Protein AF-A0A9X8ZZ91-F1 (afdb_monomer)

Radius of gyration: 19.96 Å; Cα contacts (8 Å, |Δi|>4): 6; chains: 1; bounding box: 46×43×44 Å

Sequence (71 aa):
MQVKDQLSSLQPYKPGKSPEQMKEVYGDHLFVKLASNENPFGCSPRVLEELQNSWLEHALYPDGGATTLRQ

Organism: Bacillus cereus (NCBI:txid1396)

Solvent-accessible surface area (backbone atoms only — not comparable to full-atom values): 5119 Å² total; per-residue (Å²): 136,89,75,66,72,83,57,73,80,56,75,82,86,77,81,79,77,50,75,66,58,45,34,75,76,70,42,96,64,93,81,84,90,81,87,74,86,70,62,92,81,60,75,58,70,72,55,56,55,46,58,70,73,48,59,80,57,72,83,50,83,74,70,89,77,45,60,82,83,75,109

pLDDT: mean 88.87, std 6.44, range [65.06, 97.0]

Secondary structure (DSSP, 8-state):
-PPPGGGTTPPPP-PPPPHHHHHHHH-SPPP---SS---TT-S-HHHHHHHHH-GGGGGSPP-TT-HHHH-

InterPro domains:
  IPR015421 Pyridoxal phosphate-dependent transferase, major domain [G3DSA:3.40.640.10] (43-71)
  IPR015422 Pyridoxal phosphate-dependent transferase, small domain [G3DSA:3.90.1150.10] (6-42)
  IPR015424 Pyridoxal phosphate-dependent transferase [SSF53383] (4-71)

Mean predicted aligned error: 6.44 Å

Structure (mmCIF, N/CA/C/O backbone):
data_AF-A0A9X8ZZ91-F1
#
_entry.id   AF-A0A9X8ZZ91-F1
#
loop_
_atom_site.group_PDB
_atom_site.id
_atom_site.type_symbol
_atom_site.label_atom_id
_atom_site.label_alt_id
_atom_site.label_comp_id
_atom_site.label_asym_id
_atom_site.label_entity_id
_atom_site.label_seq_id
_atom_site.pdbx_PDB_ins_code
_atom_site.Cartn_x
_atom_site.Cartn_y
_atom_site.Cartn_z
_atom_site.occupancy
_atom_site.B_iso_or_equiv
_atom_site.auth_seq_id
_atom_site.auth_comp_id
_atom_site.auth_asym_id
_atom_site.auth_atom_id
_atom_site.pdbx_PDB_model_num
ATOM 1 N N . MET A 1 1 ? 4.795 -27.926 -17.748 1.00 76.69 1 MET A N 1
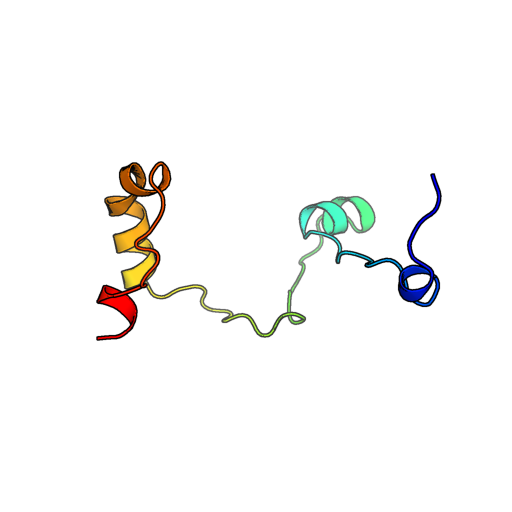ATOM 2 C CA . MET A 1 1 ? 3.618 -27.162 -17.283 1.00 76.69 1 MET A CA 1
ATOM 3 C C . MET A 1 1 ? 3.096 -26.370 -18.470 1.00 76.69 1 MET A C 1
ATOM 5 O O . MET A 1 1 ? 3.863 -25.592 -19.018 1.00 76.69 1 MET A O 1
ATOM 9 N N . GLN A 1 2 ? 1.867 -26.620 -18.924 1.00 87.12 2 GLN A N 1
ATOM 10 C CA . GLN A 1 2 ? 1.226 -25.772 -19.934 1.00 87.12 2 GLN A CA 1
ATOM 11 C C . GLN A 1 2 ? 0.495 -24.633 -19.223 1.00 87.12 2 GLN A C 1
ATOM 13 O O . GLN A 1 2 ? -0.293 -24.870 -18.309 1.00 87.12 2 GLN A O 1
ATOM 18 N N . VAL A 1 3 ? 0.804 -23.403 -19.618 1.00 90.75 3 VAL A N 1
ATOM 19 C CA . VAL A 1 3 ? 0.128 -22.180 -19.170 1.00 90.75 3 VAL A CA 1
ATOM 20 C C . VAL A 1 3 ? -0.965 -21.808 -20.166 1.00 90.75 3 VAL A C 1
ATOM 22 O O . VAL A 1 3 ? -0.901 -22.190 -21.329 1.00 90.75 3 VAL A O 1
ATOM 25 N N . LYS A 1 4 ? -1.978 -21.075 -19.698 1.00 94.31 4 LYS A N 1
ATOM 26 C CA . LYS A 1 4 ? -3.087 -20.599 -20.534 1.00 94.31 4 LYS A CA 1
ATOM 27 C C . LYS A 1 4 ? -2.578 -19.655 -21.630 1.00 94.31 4 LYS A C 1
ATOM 29 O O . LYS A 1 4 ? -1.819 -18.736 -21.325 1.00 94.31 4 LYS A O 1
ATOM 34 N N . ASP A 1 5 ? -3.061 -19.822 -22.860 1.00 94.19 5 ASP A N 1
ATOM 35 C CA . ASP A 1 5 ? -2.619 -19.048 -24.032 1.00 94.19 5 ASP A CA 1
ATOM 36 C C . ASP A 1 5 ? -2.787 -17.533 -23.855 1.00 94.19 5 ASP A C 1
ATOM 38 O O . ASP A 1 5 ? -1.964 -16.755 -24.329 1.00 94.19 5 ASP A O 1
ATOM 42 N N . GLN A 1 6 ? -3.793 -17.097 -23.094 1.00 94.44 6 GLN A N 1
ATOM 43 C CA . GLN A 1 6 ? -4.041 -15.686 -22.777 1.00 94.44 6 GLN A CA 1
ATOM 44 C C . GLN A 1 6 ? -2.866 -15.012 -22.051 1.00 94.44 6 GLN A C 1
ATOM 46 O O . GLN A 1 6 ? -2.748 -13.791 -22.080 1.00 94.44 6 GLN A O 1
ATOM 51 N N . LEU A 1 7 ? -2.001 -15.787 -21.387 1.00 93.25 7 LEU A N 1
ATOM 52 C CA . LEU A 1 7 ? -0.821 -15.255 -20.705 1.00 93.25 7 LEU A CA 1
ATOM 53 C C . LEU A 1 7 ? 0.347 -15.001 -21.665 1.00 93.25 7 LEU A C 1
ATOM 55 O O . LEU A 1 7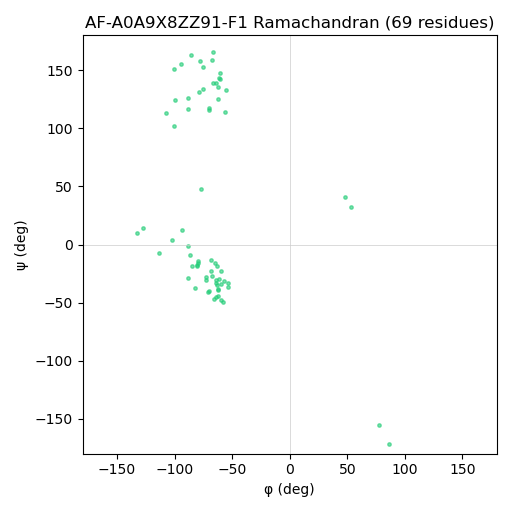 ? 1.246 -14.241 -21.322 1.00 93.25 7 LEU A O 1
ATOM 59 N N . SER A 1 8 ? 0.342 -15.602 -22.860 1.00 91.00 8 SER A N 1
ATOM 60 C CA . SER A 1 8 ? 1.466 -15.523 -23.805 1.00 91.00 8 SER A CA 1
ATOM 61 C C . SER A 1 8 ? 1.682 -14.119 -24.378 1.00 91.00 8 SER A C 1
ATOM 63 O O . SER A 1 8 ? 2.808 -13.756 -24.709 1.00 91.00 8 SER A O 1
ATOM 65 N N . SER A 1 9 ? 0.622 -13.309 -24.453 1.00 93.00 9 SER A N 1
ATOM 66 C CA . SER A 1 9 ? 0.691 -11.918 -24.907 1.00 93.00 9 SER A CA 1
ATOM 67 C C . SER A 1 9 ? 1.020 -10.923 -23.792 1.00 93.00 9 SER A C 1
ATOM 69 O O . SER A 1 9 ? 1.230 -9.744 -24.077 1.00 93.00 9 SER A O 1
ATOM 71 N N . LEU A 1 10 ? 1.030 -11.349 -22.523 1.00 94.38 10 LEU A N 1
ATOM 72 C CA . LEU A 1 10 ? 1.290 -10.449 -21.404 1.00 94.38 10 LEU A CA 1
ATOM 73 C C . LEU A 1 10 ? 2.787 -10.174 -21.278 1.00 94.38 10 LEU A C 1
ATOM 75 O O . LEU A 1 10 ? 3.613 -11.084 -21.237 1.00 94.38 10 LEU A O 1
ATOM 79 N N . GLN A 1 11 ? 3.135 -8.896 -21.164 1.00 92.75 11 GLN A N 1
ATOM 80 C CA . GLN A 1 11 ? 4.490 -8.502 -20.805 1.00 92.75 11 GLN A CA 1
ATOM 81 C C . GLN A 1 11 ? 4.708 -8.747 -19.306 1.00 92.75 11 GLN A C 1
ATOM 83 O O . GLN A 1 11 ? 3.858 -8.346 -18.504 1.00 92.75 11 GLN A O 1
ATOM 88 N N . PRO A 1 12 ? 5.832 -9.365 -18.900 1.00 91.56 12 PRO A N 1
ATOM 89 C CA . PRO A 1 12 ? 6.157 -9.515 -17.490 1.00 91.56 12 PRO A CA 1
ATOM 90 C C . PRO A 1 12 ? 6.173 -8.162 -16.779 1.00 91.56 12 PRO A C 1
ATOM 92 O O . PRO A 1 12 ? 6.787 -7.202 -17.256 1.00 91.56 12 PRO A O 1
ATOM 95 N N . TYR A 1 13 ? 5.515 -8.096 -15.622 1.00 92.50 13 TYR A N 1
ATOM 96 C CA . TYR A 1 13 ? 5.543 -6.906 -14.783 1.00 92.50 13 TYR A CA 1
ATOM 97 C C . TYR A 1 13 ? 6.974 -6.639 -14.314 1.00 92.50 13 TYR A C 1
ATOM 99 O O . TYR A 1 13 ? 7.619 -7.504 -13.720 1.00 92.50 13 TYR A O 1
ATOM 107 N N . LYS A 1 14 ? 7.466 -5.429 -14.580 1.00 88.38 14 LYS A N 1
ATOM 108 C CA . LYS A 1 14 ? 8.757 -4.957 -14.083 1.00 88.38 14 LYS A CA 1
ATOM 109 C C . LYS A 1 14 ? 8.488 -4.062 -12.875 1.00 88.38 14 LYS A C 1
ATOM 111 O O . LYS A 1 14 ? 8.074 -2.920 -13.083 1.00 88.38 14 LYS A O 1
ATOM 116 N N . PRO A 1 15 ? 8.671 -4.551 -11.637 1.00 85.88 15 PRO A N 1
ATOM 117 C CA . PRO A 1 15 ? 8.496 -3.706 -10.467 1.00 85.88 15 PRO A CA 1
ATOM 118 C C . PRO A 1 15 ? 9.478 -2.534 -10.517 1.00 85.88 15 PRO A C 1
ATOM 120 O O . PRO A 1 15 ? 10.624 -2.679 -10.95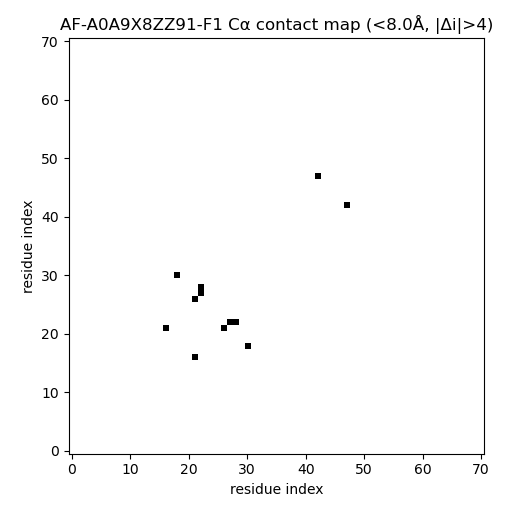3 1.00 85.88 15 PRO A O 1
ATOM 123 N N . GLY A 1 16 ? 9.021 -1.365 -10.068 1.00 82.88 16 GLY A N 1
ATOM 124 C CA . GLY A 1 16 ? 9.911 -0.237 -9.824 1.00 82.88 16 GLY A CA 1
ATOM 125 C C . GLY A 1 16 ? 10.959 -0.603 -8.773 1.00 82.88 16 GLY A C 1
ATOM 126 O O . GLY A 1 16 ? 10.687 -1.392 -7.868 1.00 82.88 16 GLY A O 1
ATOM 127 N N . LYS A 1 17 ? 12.158 -0.029 -8.898 1.00 83.44 17 LYS A N 1
ATOM 128 C CA . LYS A 1 17 ? 13.200 -0.185 -7.880 1.00 83.44 17 LYS A CA 1
ATOM 129 C C . LYS A 1 17 ? 12.768 0.506 -6.589 1.00 83.44 17 LYS A C 1
ATOM 131 O O . LYS A 1 17 ? 12.234 1.617 -6.633 1.00 83.44 17 LYS A O 1
ATOM 136 N N . SER A 1 18 ? 13.027 -0.133 -5.455 1.00 84.12 18 SER A N 1
ATOM 137 C CA . SER A 1 18 ? 12.857 0.502 -4.151 1.00 84.12 18 SER A CA 1
ATOM 138 C C . SER A 1 18 ? 13.889 1.626 -3.959 1.00 84.12 18 SER A C 1
ATOM 140 O O . SER A 1 18 ? 14.929 1.629 -4.629 1.00 84.12 18 SER A O 1
ATOM 142 N N . PRO A 1 19 ? 13.648 2.587 -3.051 1.00 79.94 19 PRO A N 1
ATOM 143 C CA . PRO A 1 19 ? 14.645 3.601 -2.710 1.00 79.94 19 PRO A CA 1
ATOM 144 C C . PRO A 1 19 ? 15.998 3.000 -2.300 1.00 79.94 19 PRO A C 1
ATOM 146 O O . PRO A 1 19 ? 17.042 3.534 -2.663 1.00 79.94 19 PRO A O 1
ATOM 149 N N . GLU A 1 20 ? 15.994 1.865 -1.604 1.00 84.19 20 GLU A N 1
ATOM 150 C CA . GLU A 1 20 ? 17.196 1.134 -1.183 1.00 84.19 20 GLU A CA 1
ATOM 151 C C . GLU A 1 20 ? 17.953 0.581 -2.395 1.00 84.19 20 GLU A C 1
ATOM 153 O O . GLU A 1 20 ? 19.151 0.812 -2.536 1.00 84.19 20 GLU A O 1
ATOM 158 N N . GLN A 1 21 ? 17.243 -0.051 -3.334 1.00 87.50 21 GLN A N 1
ATOM 159 C CA . GLN A 1 21 ? 17.830 -0.552 -4.583 1.00 87.50 21 GLN A CA 1
ATOM 160 C C . GLN A 1 21 ? 18.380 0.579 -5.462 1.00 87.50 21 GLN A C 1
ATOM 162 O O . GLN A 1 21 ? 19.328 0.388 -6.222 1.00 87.50 21 GLN A O 1
ATOM 167 N N . MET A 1 22 ? 17.785 1.770 -5.390 1.00 84.94 22 MET A N 1
ATOM 168 C CA . MET A 1 22 ? 18.311 2.951 -6.073 1.00 84.94 22 MET A CA 1
ATOM 169 C C . MET A 1 22 ? 19.607 3.441 -5.414 1.00 84.94 22 MET A C 1
ATOM 171 O O . MET A 1 22 ? 20.547 3.776 -6.132 1.00 84.94 22 MET A O 1
ATOM 175 N N . LYS A 1 23 ? 19.704 3.421 -4.080 1.00 85.50 23 LYS A N 1
ATOM 176 C CA . LYS A 1 23 ? 20.946 3.763 -3.365 1.00 85.50 23 LYS A CA 1
ATOM 177 C C . LYS A 1 23 ? 22.092 2.810 -3.691 1.00 85.50 23 LYS A C 1
ATOM 179 O O . LYS A 1 23 ? 23.208 3.266 -3.887 1.00 85.50 23 LYS A O 1
ATOM 184 N N . GLU A 1 24 ? 21.837 1.511 -3.821 1.00 87.56 24 GLU A N 1
ATOM 185 C CA . GLU A 1 24 ? 22.883 0.552 -4.212 1.00 87.56 24 GLU A CA 1
ATOM 186 C C . GLU A 1 24 ? 23.454 0.837 -5.608 1.00 87.56 24 GLU A C 1
ATOM 188 O O . GLU A 1 24 ? 24.652 0.698 -5.839 1.00 87.56 24 GLU A O 1
ATOM 193 N N . VAL A 1 25 ? 22.599 1.246 -6.551 1.00 86.56 25 VAL A N 1
ATOM 194 C CA . VAL A 1 25 ? 22.999 1.470 -7.949 1.00 86.56 25 VAL A CA 1
ATOM 195 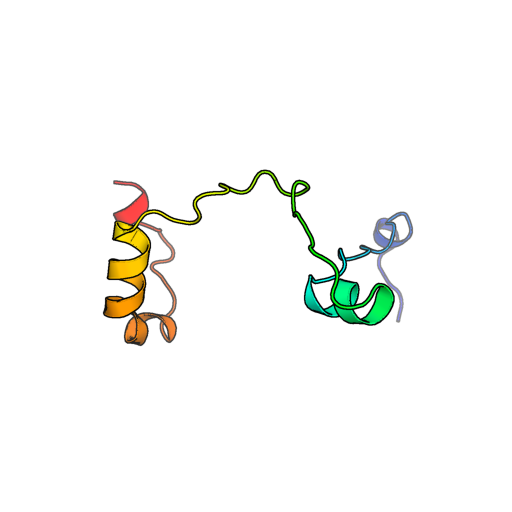C C . VAL A 1 25 ? 23.640 2.841 -8.153 1.00 86.56 25 VAL A C 1
ATOM 197 O O . VAL A 1 25 ? 24.551 2.972 -8.969 1.00 86.56 25 VAL A O 1
ATOM 200 N N . TYR A 1 26 ? 23.145 3.863 -7.459 1.00 85.62 26 TYR A N 1
ATOM 201 C CA . TYR A 1 26 ? 23.526 5.252 -7.710 1.00 85.62 26 TYR A CA 1
ATOM 202 C C . TYR A 1 26 ? 24.299 5.890 -6.545 1.00 85.62 26 TYR A C 1
ATOM 204 O O . TYR A 1 26 ? 24.832 6.973 -6.722 1.00 85.62 26 TYR A O 1
ATOM 212 N N . GLY A 1 27 ? 24.424 5.234 -5.390 1.00 87.50 27 GLY A N 1
ATOM 213 C CA . GLY A 1 27 ? 25.084 5.760 -4.190 1.00 87.50 27 GLY A CA 1
ATOM 214 C C . GLY A 1 27 ? 24.162 6.597 -3.294 1.00 87.50 27 GLY A C 1
ATOM 215 O O . GLY A 1 27 ? 22.951 6.684 -3.513 1.00 87.50 27 GLY A O 1
ATOM 216 N N . ASP A 1 28 ? 24.748 7.247 -2.285 1.00 81.62 28 ASP A N 1
ATOM 217 C CA . ASP A 1 28 ? 24.047 8.063 -1.277 1.00 81.62 28 ASP A CA 1
ATOM 218 C C . ASP A 1 28 ? 23.630 9.452 -1.794 1.00 81.62 28 ASP A C 1
ATOM 220 O O . ASP A 1 28 ? 23.847 10.488 -1.162 1.00 81.62 28 ASP A O 1
ATOM 224 N N . HIS A 1 29 ? 23.023 9.499 -2.976 1.00 80.81 29 HIS A N 1
ATOM 225 C CA . HIS A 1 29 ? 22.447 10.728 -3.503 1.00 80.81 29 HIS A CA 1
ATOM 226 C C . HIS A 1 29 ? 21.102 11.056 -2.851 1.00 80.81 29 HIS A C 1
ATOM 228 O O . HIS A 1 29 ? 20.383 10.195 -2.339 1.00 80.81 29 HIS A O 1
ATOM 234 N N . LEU A 1 30 ? 20.733 12.337 -2.908 1.00 81.00 30 LEU A N 1
ATOM 235 C CA . LEU A 1 30 ? 19.390 12.773 -2.554 1.00 81.00 30 LEU A CA 1
ATOM 236 C C . LEU A 1 30 ? 18.404 12.294 -3.627 1.00 81.00 30 LEU A C 1
ATOM 238 O O . LEU A 1 30 ? 18.463 12.739 -4.773 1.00 81.00 30 LEU A O 1
ATOM 242 N N . PHE A 1 31 ? 17.472 11.423 -3.244 1.00 82.44 31 PHE A N 1
ATOM 243 C CA . PHE A 1 31 ? 16.391 10.964 -4.115 1.00 82.44 31 PHE A CA 1
ATOM 244 C C . PHE A 1 31 ? 15.102 11.726 -3.811 1.00 82.44 31 PHE A C 1
ATOM 246 O O . PHE A 1 31 ? 14.612 11.703 -2.684 1.00 82.44 31 PHE A O 1
ATOM 253 N N . VAL A 1 32 ? 14.524 12.359 -4.833 1.00 86.75 32 VAL A N 1
ATOM 254 C CA . VAL A 1 32 ? 13.203 12.997 -4.754 1.00 86.75 32 VAL A CA 1
ATOM 255 C C . VAL A 1 32 ? 12.209 12.145 -5.543 1.00 86.75 32 VAL A C 1
ATOM 257 O O . VAL A 1 32 ? 12.319 12.016 -6.762 1.00 86.75 32 VAL A O 1
ATOM 260 N N . LYS A 1 33 ? 11.244 11.529 -4.851 1.00 84.56 33 LYS A N 1
ATOM 261 C CA . LYS A 1 33 ? 10.223 10.667 -5.466 1.00 84.56 33 LYS A CA 1
ATOM 262 C C . LYS A 1 33 ? 9.017 11.503 -5.902 1.00 84.56 33 LYS A C 1
ATOM 264 O O . LYS A 1 33 ? 8.322 12.056 -5.062 1.00 84.56 33 LYS A O 1
ATOM 269 N N . LEU A 1 34 ? 8.749 11.548 -7.211 1.00 89.62 34 LEU A N 1
ATOM 270 C CA . LEU A 1 34 ? 7.620 12.286 -7.811 1.00 89.62 34 LEU A CA 1
ATOM 271 C C . LEU A 1 34 ? 6.744 11.417 -8.737 1.00 89.62 34 LEU A C 1
ATOM 273 O O . LEU A 1 34 ? 5.959 11.936 -9.521 1.00 89.62 34 LEU A O 1
ATOM 277 N N . ALA A 1 35 ? 6.889 10.089 -8.682 1.00 85.81 35 ALA A N 1
ATOM 278 C CA . ALA A 1 35 ? 6.367 9.177 -9.709 1.00 85.81 35 ALA A CA 1
ATOM 279 C C . ALA A 1 35 ? 5.062 8.440 -9.341 1.00 85.81 35 ALA A C 1
ATOM 281 O O . ALA A 1 35 ? 4.623 7.577 -10.099 1.00 85.81 35 ALA A O 1
ATOM 282 N N . SER A 1 36 ? 4.457 8.717 -8.180 1.00 88.62 36 SER A N 1
ATOM 283 C CA . SER A 1 36 ? 3.343 7.902 -7.649 1.00 88.62 36 SER A CA 1
ATOM 284 C C . SER A 1 36 ? 2.136 8.706 -7.157 1.00 88.62 36 SER A C 1
ATOM 286 O O . SER A 1 36 ? 1.248 8.124 -6.544 1.00 88.62 36 SER A O 1
ATOM 288 N 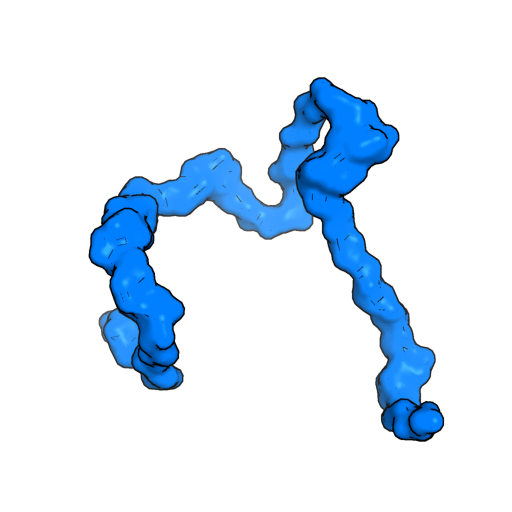N . ASN A 1 37 ? 2.084 10.017 -7.426 1.00 94.50 37 ASN A N 1
ATOM 289 C CA . ASN A 1 37 ? 1.009 10.915 -6.969 1.00 94.50 37 ASN A CA 1
ATOM 290 C C . ASN A 1 37 ? 0.764 10.862 -5.448 1.00 94.50 37 ASN A C 1
ATOM 292 O O . ASN A 1 37 ? -0.363 11.006 -4.979 1.00 94.50 37 ASN A O 1
ATOM 296 N N . GLU A 1 38 ? 1.820 10.621 -4.673 1.00 93.56 38 GLU A N 1
ATOM 297 C CA . GLU A 1 38 ? 1.745 10.561 -3.216 1.00 93.56 38 GLU A CA 1
ATOM 298 C C . GLU A 1 38 ? 1.623 11.964 -2.617 1.00 93.56 38 GLU A C 1
ATOM 300 O O . GLU A 1 38 ? 2.112 12.945 -3.183 1.00 93.56 38 GLU A O 1
ATOM 305 N N . ASN A 1 39 ? 1.001 12.055 -1.441 1.00 95.31 39 ASN A N 1
ATOM 306 C CA . ASN A 1 39 ? 0.993 13.294 -0.676 1.00 95.31 39 ASN A CA 1
ATOM 307 C C . ASN A 1 39 ? 2.407 13.557 -0.117 1.00 95.31 39 ASN A C 1
ATOM 309 O O . ASN A 1 39 ? 2.862 12.773 0.722 1.00 95.31 39 ASN A O 1
ATOM 313 N N . PRO A 1 40 ? 3.092 14.652 -0.505 1.00 94.00 40 PRO A N 1
ATOM 314 C CA . PRO A 1 40 ? 4.443 14.943 -0.021 1.00 94.00 40 PRO A CA 1
ATOM 315 C C . PRO A 1 40 ? 4.500 15.226 1.487 1.00 94.00 40 PRO A C 1
ATOM 317 O O . PRO A 1 40 ? 5.575 15.162 2.076 1.00 94.00 40 PRO A O 1
ATOM 320 N N . PHE A 1 41 ? 3.361 15.510 2.125 1.00 94.69 41 PHE A N 1
ATOM 321 C CA . PHE A 1 41 ? 3.262 15.722 3.571 1.00 94.69 41 PHE A CA 1
ATOM 322 C C . PHE A 1 41 ? 3.025 14.428 4.366 1.00 94.69 41 PHE A C 1
ATOM 324 O O . PHE A 1 41 ? 2.945 14.472 5.590 1.00 94.69 41 PHE A O 1
ATOM 331 N N . GLY A 1 42 ? 2.909 13.280 3.693 1.00 93.50 42 GLY A N 1
ATOM 332 C CA . GLY A 1 42 ? 2.584 12.007 4.328 1.00 93.50 42 GLY A CA 1
ATOM 333 C C . GLY A 1 42 ? 1.099 11.867 4.677 1.00 93.50 42 GLY A C 1
ATOM 334 O O . GLY A 1 42 ? 0.226 12.459 4.035 1.00 93.50 42 GLY A O 1
ATOM 335 N N . CYS A 1 43 ? 0.800 11.025 5.668 1.00 95.69 43 CYS A N 1
ATOM 336 C CA . CYS A 1 43 ? -0.566 10.811 6.144 1.00 95.69 43 CYS A CA 1
ATOM 337 C C . CYS A 1 43 ? -0.981 11.852 7.201 1.00 95.69 43 CYS A C 1
ATOM 339 O O . CYS A 1 43 ? -0.152 12.546 7.786 1.00 95.69 43 CYS A O 1
ATOM 341 N N . SER A 1 44 ? -2.291 11.969 7.437 1.00 97.00 44 SER A N 1
ATOM 342 C CA . SER A 1 44 ? -2.839 12.852 8.473 1.00 97.00 44 SER A CA 1
ATOM 343 C C . SER A 1 44 ? -2.347 12.444 9.872 1.00 97.00 44 SER A C 1
ATOM 345 O O . SER A 1 44 ? -2.318 11.246 10.159 1.00 97.00 44 SER A O 1
ATOM 347 N N . PRO A 1 45 ? -2.069 13.395 10.788 1.00 95.25 45 PRO A N 1
ATOM 348 C CA . PRO A 1 45 ? -1.707 13.079 12.173 1.00 95.25 45 PRO A CA 1
ATOM 349 C C . PRO A 1 45 ? -2.714 12.169 12.888 1.00 95.25 45 PRO A C 1
ATOM 351 O O . PRO A 1 45 ? -2.314 11.312 13.666 1.00 95.25 45 PRO A O 1
ATOM 354 N N . ARG A 1 46 ? -4.010 12.289 12.563 1.00 95.50 46 ARG A N 1
ATOM 355 C CA . ARG A 1 46 ? -5.067 11.423 13.118 1.00 95.50 46 ARG A CA 1
ATOM 356 C C . ARG A 1 46 ? -4.900 9.955 12.723 1.00 95.50 46 ARG A C 1
ATOM 358 O O . ARG A 1 46 ? -5.248 9.070 13.487 1.00 95.50 46 ARG A O 1
ATOM 365 N N . VAL A 1 47 ? -4.373 9.699 11.524 1.00 93.75 47 VAL A N 1
ATOM 366 C CA . VAL A 1 47 ? -4.106 8.334 11.047 1.00 93.75 47 VAL A CA 1
ATOM 367 C C . VAL A 1 47 ? -2.926 7.735 11.808 1.00 93.75 47 VAL A C 1
ATOM 369 O O . VAL A 1 47 ? -2.978 6.571 12.184 1.00 93.75 47 VAL A O 1
ATOM 372 N N . LEU A 1 48 ? -1.877 8.526 12.059 1.00 91.50 48 LEU A N 1
ATOM 373 C CA . LEU A 1 48 ? -0.721 8.072 12.837 1.00 91.50 48 LEU A CA 1
ATOM 374 C C . LEU A 1 48 ? -1.106 7.704 14.270 1.00 91.50 48 LEU A C 1
ATOM 376 O O . LEU A 1 48 ? -0.672 6.666 14.757 1.00 91.50 48 LEU A O 1
ATOM 380 N N . GLU A 1 49 ? -1.921 8.538 14.916 1.00 93.00 49 GLU A N 1
ATOM 381 C CA . GLU A 1 49 ? -2.423 8.287 16.269 1.00 93.00 49 GLU A CA 1
ATOM 382 C C . GLU A 1 49 ? -3.221 6.978 16.337 1.00 93.00 49 GLU A C 1
ATOM 384 O O . GLU A 1 49 ? -2.947 6.132 17.186 1.00 93.00 49 GLU A O 1
ATOM 389 N N . GLU A 1 50 ? -4.143 6.760 15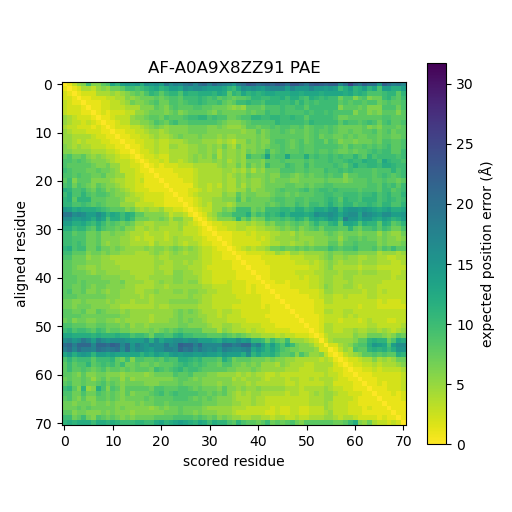.397 1.00 91.12 50 GLU A N 1
ATOM 390 C CA . GLU A 1 50 ? -4.962 5.546 15.383 1.00 91.12 50 GLU A CA 1
ATOM 391 C C . GLU A 1 50 ? -4.122 4.282 15.155 1.00 91.12 50 GLU A C 1
ATOM 393 O O . GLU A 1 50 ? -4.247 3.311 15.897 1.00 91.12 50 GLU A O 1
ATOM 398 N N . LEU A 1 51 ? -3.189 4.317 14.194 1.00 88.94 51 LEU A N 1
ATOM 399 C CA . LEU A 1 51 ? -2.302 3.184 13.901 1.00 88.94 51 LEU A CA 1
ATOM 400 C C . LEU A 1 51 ? -1.405 2.801 15.087 1.00 88.94 51 LEU A C 1
ATOM 402 O O . LEU A 1 51 ? -1.02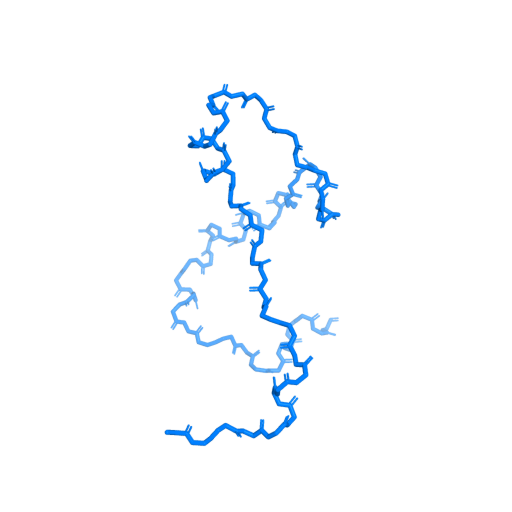8 1.638 15.222 1.00 88.94 51 LEU A O 1
ATOM 406 N N . GLN A 1 52 ? -1.048 3.761 15.944 1.00 88.62 52 GLN A N 1
ATOM 407 C CA . GLN A 1 52 ? -0.287 3.484 17.165 1.00 88.62 52 GLN A CA 1
ATOM 408 C C . GLN A 1 52 ? -1.138 2.782 18.233 1.00 88.62 52 GLN A C 1
ATOM 410 O O . GLN A 1 52 ? -0.609 1.972 18.997 1.00 88.62 52 GLN A O 1
ATOM 415 N N . ASN A 1 53 ? -2.444 3.050 18.264 1.00 86.94 53 ASN A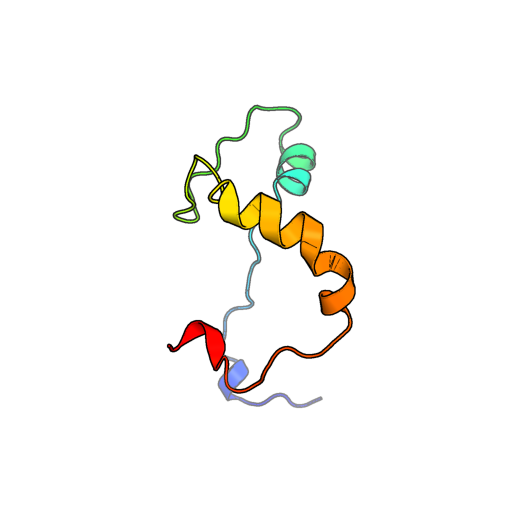 N 1
ATOM 416 C CA . ASN A 1 53 ? -3.370 2.507 19.255 1.00 86.94 53 ASN A CA 1
ATOM 417 C C . ASN A 1 53 ? -3.968 1.149 18.841 1.00 86.94 53 ASN A C 1
ATOM 419 O O . ASN A 1 53 ? -4.266 0.325 19.704 1.00 86.94 53 ASN A O 1
ATOM 423 N N . SER A 1 54 ? -4.101 0.879 17.539 1.00 78.31 54 SER A N 1
ATOM 424 C CA . SER A 1 54 ? -4.821 -0.288 17.003 1.00 78.31 54 SER A CA 1
ATOM 425 C C . SER A 1 54 ? -3.945 -1.519 16.714 1.00 78.31 54 SER A C 1
ATOM 427 O O . SER A 1 54 ? -4.388 -2.442 16.029 1.00 78.31 54 SER A O 1
ATOM 429 N N . TRP A 1 55 ? -2.690 -1.564 17.184 1.00 67.56 55 TRP A N 1
ATOM 430 C CA . TRP A 1 55 ? -1.706 -2.549 16.697 1.00 67.56 55 TRP A CA 1
ATOM 431 C C . TRP A 1 55 ? -2.128 -4.017 16.903 1.00 67.56 55 TRP A C 1
ATOM 433 O O . TRP A 1 55 ? -1.819 -4.875 16.074 1.00 67.56 55 TRP A O 1
ATOM 443 N N . LEU A 1 56 ? -2.852 -4.302 17.993 1.00 65.06 56 LEU A N 1
ATOM 444 C CA . LEU A 1 56 ? -3.312 -5.651 18.345 1.00 65.06 56 LEU A CA 1
ATOM 445 C C . LEU A 1 56 ? -4.376 -6.190 17.380 1.00 65.06 56 LEU A C 1
ATOM 447 O O . LEU A 1 56 ? -4.530 -7.404 17.259 1.00 65.06 56 LEU A O 1
ATOM 451 N N . GLU A 1 57 ? -5.087 -5.317 16.669 1.00 77.19 57 GLU A N 1
ATOM 452 C CA . GLU A 1 57 ? -6.169 -5.715 15.766 1.00 77.19 57 GLU A CA 1
ATOM 453 C C . GLU A 1 57 ? -5.655 -6.230 14.413 1.00 77.19 57 GLU A C 1
ATOM 455 O O . GLU A 1 57 ? -6.373 -6.936 13.710 1.00 77.19 57 GLU A O 1
ATOM 460 N N . HIS A 1 58 ? -4.388 -5.977 14.062 1.00 82.81 58 HIS A N 1
ATOM 461 C CA . HIS A 1 58 ? -3.807 -6.403 12.781 1.00 82.81 58 HIS A CA 1
ATOM 462 C C . HIS A 1 58 ? -3.638 -7.924 12.630 1.00 82.81 58 HIS A C 1
ATOM 464 O O . HIS A 1 58 ? -3.391 -8.404 11.525 1.00 82.81 58 HIS A O 1
ATOM 470 N N . ALA A 1 59 ? -3.757 -8.687 13.721 1.00 88.62 59 ALA A N 1
ATOM 471 C CA . ALA A 1 59 ? -3.747 -10.149 13.677 1.00 88.62 59 ALA A CA 1
ATOM 472 C C . ALA A 1 59 ? -5.101 -10.747 13.255 1.00 88.62 59 ALA A C 1
ATOM 474 O O . ALA A 1 59 ? -5.178 -11.936 12.940 1.00 88.62 59 ALA A O 1
ATOM 475 N N . LEU A 1 60 ? -6.169 -9.946 13.271 1.00 89.19 60 LEU A N 1
ATOM 476 C CA . LEU A 1 60 ? -7.516 -10.371 12.922 1.00 89.19 60 LEU A CA 1
ATOM 477 C C . LEU A 1 60 ? -7.860 -9.937 11.498 1.00 89.19 60 LEU A C 1
ATOM 479 O O . LEU A 1 60 ? -7.381 -8.923 10.991 1.00 89.19 60 LEU A O 1
ATOM 483 N N . TYR A 1 61 ? -8.727 -10.713 10.847 1.00 91.38 61 TYR A N 1
ATOM 484 C CA . TYR A 1 61 ? -9.325 -10.264 9.597 1.00 91.38 61 TYR A CA 1
ATOM 485 C C . TYR A 1 61 ? -10.191 -9.024 9.862 1.00 91.38 61 TYR A C 1
ATOM 487 O O . TYR A 1 61 ? -10.924 -9.005 10.855 1.00 91.38 61 TYR A O 1
ATOM 495 N N . PRO A 1 62 ? -10.145 -8.009 8.981 1.00 90.94 62 PRO A N 1
ATOM 496 C CA . PRO A 1 62 ? -11.020 -6.854 9.101 1.00 90.94 62 PRO A CA 1
ATOM 497 C C . PRO A 1 62 ? -12.479 -7.262 8.872 1.00 90.94 62 PRO A C 1
ATOM 499 O O . PRO A 1 62 ? -12.767 -8.324 8.310 1.00 90.94 62 PRO A O 1
ATOM 502 N N . ASP A 1 63 ? -13.409 -6.382 9.241 1.00 92.31 63 ASP A N 1
ATOM 503 C CA . ASP A 1 63 ? -14.805 -6.529 8.836 1.00 92.31 63 ASP A CA 1
ATOM 504 C C . ASP A 1 63 ? -14.902 -6.604 7.302 1.00 92.31 63 ASP A C 1
ATOM 506 O O . ASP A 1 63 ? -14.631 -5.628 6.598 1.00 92.31 63 ASP A O 1
ATOM 510 N N . GLY A 1 64 ? -15.320 -7.761 6.779 1.00 95.50 64 GLY A N 1
ATOM 511 C CA . GLY A 1 64 ? -15.460 -7.998 5.340 1.00 95.50 64 GLY A CA 1
ATOM 512 C C . GLY A 1 64 ? -16.506 -7.101 4.673 1.00 95.50 64 GLY A C 1
ATOM 513 O O . GLY A 1 64 ? -16.477 -6.921 3.457 1.00 95.50 64 GLY A O 1
ATOM 514 N N . GL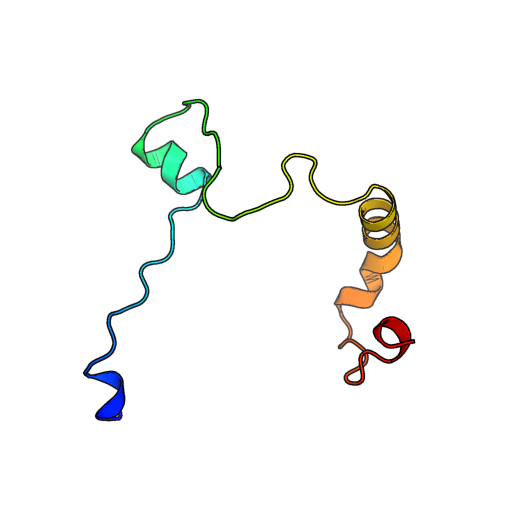Y A 1 65 ? -17.413 -6.512 5.456 1.00 96.62 65 GLY A N 1
ATOM 515 C CA . GLY A 1 65 ? -18.340 -5.497 4.979 1.00 96.62 65 GLY A CA 1
ATOM 516 C C . GLY A 1 65 ? -17.734 -4.096 4.892 1.00 96.62 65 GLY A C 1
ATOM 517 O O . GLY A 1 65 ? -18.314 -3.256 4.216 1.00 96.62 65 GLY A O 1
ATOM 518 N N . ALA A 1 66 ? -16.610 -3.805 5.549 1.00 95.38 66 ALA A N 1
ATOM 519 C CA . ALA A 1 66 ? -16.132 -2.434 5.758 1.00 95.38 66 ALA A CA 1
ATOM 520 C C . ALA A 1 66 ? -17.248 -1.501 6.288 1.00 95.38 66 ALA A C 1
ATOM 522 O O . ALA A 1 66 ? -17.413 -0.370 5.831 1.00 95.38 66 ALA A O 1
ATOM 523 N N . THR A 1 67 ? -18.064 -2.001 7.219 1.00 96.75 67 THR A N 1
ATOM 524 C CA . THR A 1 67 ? -19.317 -1.381 7.671 1.00 96.75 67 THR A CA 1
ATOM 525 C C . THR A 1 67 ? -19.084 0.017 8.224 1.00 96.75 67 THR A C 1
ATOM 527 O O . THR A 1 67 ? -19.736 0.951 7.768 1.00 96.75 67 THR A O 1
ATOM 530 N N . THR A 1 68 ? -18.106 0.176 9.121 1.00 95.00 68 THR A N 1
ATOM 531 C CA . THR A 1 68 ? -17.756 1.471 9.726 1.00 95.00 68 THR A CA 1
ATOM 532 C C . THR A 1 68 ? -17.245 2.484 8.702 1.00 95.00 68 THR A C 1
ATOM 534 O O . THR A 1 68 ? -17.529 3.664 8.832 1.00 95.00 68 THR A O 1
ATOM 537 N N . LEU A 1 69 ? -16.519 2.045 7.666 1.00 94.75 69 LEU A N 1
ATOM 538 C CA . LEU A 1 69 ? -15.984 2.944 6.635 1.00 94.75 69 LEU A CA 1
ATOM 539 C C . LEU A 1 69 ? -17.073 3.471 5.682 1.00 94.75 69 LEU A C 1
ATOM 541 O O . LEU A 1 69 ? -16.898 4.527 5.083 1.00 94.75 69 LEU A O 1
ATOM 545 N N . ARG A 1 70 ? -18.163 2.716 5.485 1.00 95.25 70 ARG A N 1
ATOM 546 C CA . ARG A 1 70 ? -19.245 3.076 4.549 1.00 95.25 70 ARG A CA 1
ATOM 547 C C . ARG A 1 70 ? -20.300 4.018 5.133 1.00 95.25 70 ARG A C 1
ATOM 549 O O . ARG A 1 70 ? -21.083 4.553 4.350 1.00 95.25 70 ARG A O 1
ATOM 556 N N . GLN A 1 71 ? -20.380 4.128 6.456 1.00 92.75 71 GLN A N 1
ATOM 557 C CA . GLN A 1 71 ? -21.333 4.991 7.165 1.00 92.75 71 GLN A CA 1
ATOM 558 C C . GLN A 1 71 ? -20.801 6.420 7.256 1.00 92.75 71 GLN A C 1
ATOM 560 O O . GLN A 1 71 ? -21.636 7.341 7.129 1.00 92.75 71 GLN A O 1
#

Foldseek 3Di:
DDDDPVCVPDDDDDDDDDPVSVCVVPNPDDDDDDPPPDDPVHDDPVVVVVCVVCVVCVVDDPDPVCVVVVD